Protein AF-A0A8T0CEU6-F1 (afdb_monomer)

Radius of gyration: 41.18 Å; Cα contacts (8 Å, |Δi|>4): 42; chains: 1; bounding box: 80×33×108 Å

Nearest PDB structures (foldseek):
  3ok8-assembly1_B  TM=4.475E-01  e=4.511E+00  Mus musculus

InterPro domains:
  IPR002523 Mg2+ transporter protein, CorA-like/Zinc transport protein ZntB [PF01544] (3-137)
  IPR045861 CorA, cytoplasmic domain [SSF143865] (2-70)
  IPR045863 CorA, transmembrane region [SSF144083] (79-141)

Organism: NCBI:txid360336

Sequence (146 aa):
MSLYRLLGNKADVIKGFAKRCNEHWEVAPRSEIGLYLGDIQDHIITMTGNLSHYENLLSRAHSNYLAQINIRMNERAEETNDVLGKLTILGTIVLPMNIVTGMWGMNVLVPGQDGDTLTWFWCITGGLFAFGLTCYFIAKRIYRLV

Structure (mmCIF, N/CA/C/O backbone):
data_AF-A0A8T0CEU6-F1
#
_entry.id   AF-A0A8T0CEU6-F1
#
loop_
_atom_site.group_PDB
_atom_site.id
_atom_site.type_symbol
_atom_site.label_atom_id
_atom_site.label_alt_id
_atom_site.label_comp_id
_atom_site.label_asym_id
_atom_site.label_entity_id
_atom_site.label_seq_id
_atom_site.pdbx_PDB_ins_code
_atom_site.Cartn_x
_atom_site.Cartn_y
_atom_site.Cartn_z
_atom_site.occupancy
_atom_site.B_iso_or_equiv
_atom_site.auth_seq_id
_atom_site.auth_comp_id
_atom_site.auth_asym_id
_atom_site.auth_atom_id
_atom_site.pdbx_PDB_model_num
ATOM 1 N N . MET A 1 1 ? -14.576 2.008 24.596 1.00 66.19 1 MET A N 1
ATOM 2 C CA . MET A 1 1 ? -14.303 2.919 25.742 1.00 66.19 1 MET A CA 1
ATOM 3 C C . MET A 1 1 ? -15.488 3.740 26.287 1.00 66.19 1 MET A C 1
ATOM 5 O O . MET A 1 1 ? -15.896 3.468 27.409 1.00 66.19 1 MET A O 1
ATOM 9 N N . SER A 1 2 ? -16.057 4.743 25.590 1.00 78.56 2 SER A N 1
ATOM 10 C CA . SER A 1 2 ? -17.070 5.649 26.206 1.00 78.56 2 SER A CA 1
ATOM 11 C C . SER A 1 2 ? -18.345 4.931 26.694 1.00 78.56 2 SER A C 1
ATOM 13 O O . SER A 1 2 ? -18.780 5.131 27.827 1.00 78.56 2 SER A O 1
ATOM 15 N N . LEU A 1 3 ? -18.893 4.024 25.875 1.00 79.00 3 LEU A N 1
ATOM 16 C CA . LEU A 1 3 ? -20.074 3.217 26.216 1.00 79.00 3 LEU A CA 1
ATOM 17 C C . LEU A 1 3 ? -19.812 2.230 27.363 1.00 79.00 3 LEU A C 1
ATOM 19 O O . LEU A 1 3 ? -20.651 2.089 28.247 1.00 79.00 3 LEU A O 1
ATOM 23 N N . TYR A 1 4 ? -18.628 1.611 27.394 1.00 82.56 4 TYR A N 1
ATOM 24 C CA . TYR A 1 4 ? -18.221 0.716 28.480 1.00 82.56 4 TYR A CA 1
ATOM 25 C C . TYR A 1 4 ? -18.195 1.450 29.830 1.00 82.56 4 TYR A C 1
ATOM 27 O O . TYR A 1 4 ? -18.741 0.971 30.820 1.00 82.56 4 TYR A O 1
ATOM 35 N N . ARG A 1 5 ? -17.657 2.677 29.851 1.00 81.06 5 ARG A N 1
ATOM 36 C CA . ARG A 1 5 ? -17.633 3.531 31.048 1.00 81.06 5 ARG A CA 1
ATOM 37 C C . ARG A 1 5 ? -19.034 3.922 31.535 1.00 81.06 5 ARG A C 1
ATOM 39 O O . ARG A 1 5 ? -19.248 4.059 32.734 1.00 81.06 5 ARG A O 1
ATOM 46 N N . LEU A 1 6 ? -19.981 4.121 30.616 1.00 81.75 6 LEU A N 1
ATOM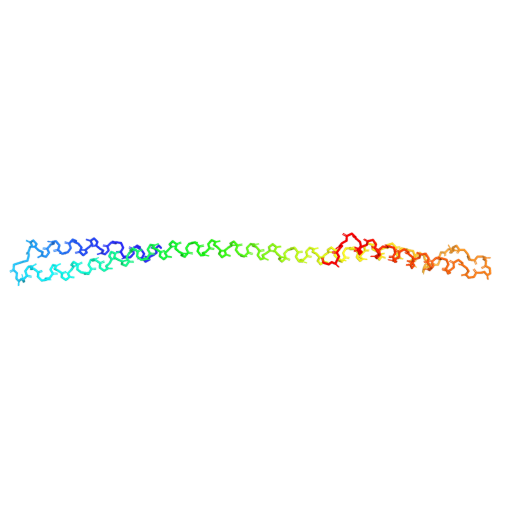 47 C CA . LEU A 1 6 ? -21.362 4.491 30.942 1.00 81.75 6 LEU A CA 1
ATOM 48 C C . LEU A 1 6 ? -22.177 3.320 31.509 1.00 81.75 6 LEU A C 1
ATOM 50 O O . LEU A 1 6 ? -23.068 3.553 32.324 1.00 81.75 6 LEU A O 1
ATOM 54 N N . LEU A 1 7 ? -21.891 2.089 31.077 1.00 80.75 7 LEU A N 1
ATOM 55 C CA . LEU A 1 7 ? -22.606 0.880 31.498 1.00 80.75 7 LEU A CA 1
ATOM 56 C C . LEU A 1 7 ? -21.996 0.212 32.734 1.00 80.75 7 LEU A C 1
ATOM 58 O O . LEU A 1 7 ? -22.756 -0.275 33.568 1.00 80.75 7 LEU A O 1
ATOM 62 N N . GLY A 1 8 ? -20.670 0.266 32.907 1.00 78.69 8 GLY A N 1
ATOM 63 C CA . GLY A 1 8 ? -19.972 -0.425 33.998 1.00 78.69 8 GLY A CA 1
ATOM 64 C C . GLY A 1 8 ? -20.524 -0.095 35.387 1.00 78.69 8 GLY A C 1
ATOM 65 O O . GLY A 1 8 ? -20.908 -0.989 36.131 1.00 78.69 8 GLY A O 1
ATOM 66 N N . ASN A 1 9 ? -20.690 1.192 35.704 1.00 84.25 9 ASN A N 1
ATOM 67 C CA . ASN A 1 9 ? -21.175 1.607 37.026 1.00 84.25 9 ASN A CA 1
ATOM 68 C C . ASN A 1 9 ? -22.686 1.371 37.228 1.00 84.25 9 ASN A C 1
ATOM 70 O O . ASN A 1 9 ? -23.168 1.421 38.358 1.00 84.25 9 ASN A O 1
ATOM 74 N N . LYS A 1 10 ? -23.468 1.152 36.160 1.00 85.44 10 LYS A N 1
ATOM 75 C CA . LYS A 1 10 ? -24.931 0.999 36.266 1.00 85.44 10 LYS A CA 1
ATOM 76 C C . LYS A 1 10 ? -25.323 -0.354 36.854 1.00 85.44 10 LYS A C 1
ATOM 78 O O . LYS A 1 10 ? -26.286 -0.406 37.616 1.00 85.44 10 LYS A O 1
ATOM 83 N N . ALA A 1 11 ? -24.566 -1.412 36.555 1.00 80.25 11 ALA A N 1
ATOM 84 C CA . ALA A 1 11 ? -24.788 -2.736 37.136 1.00 80.25 11 ALA A CA 1
ATOM 85 C C . ALA A 1 11 ? -24.646 -2.697 38.666 1.00 80.25 11 ALA A C 1
ATOM 87 O O . ALA A 1 11 ? -25.530 -3.163 39.385 1.00 80.25 11 ALA A O 1
ATOM 88 N N .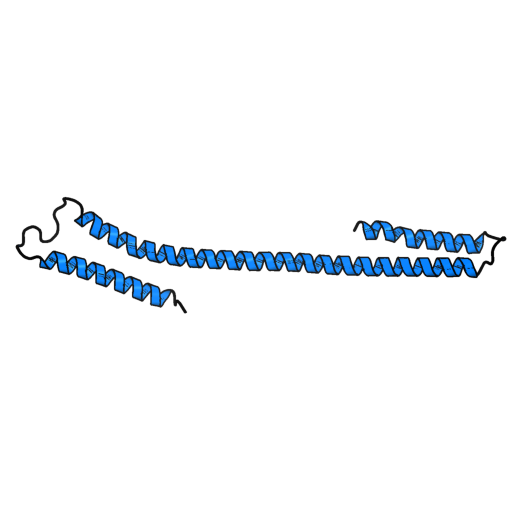 ASP A 1 12 ? -23.582 -2.058 39.160 1.00 84.19 12 ASP A N 1
ATOM 89 C CA . ASP A 1 12 ? -23.300 -1.940 40.593 1.00 84.19 12 ASP A CA 1
ATOM 90 C C . ASP A 1 12 ? -24.311 -1.049 41.323 1.00 84.19 12 ASP A C 1
ATOM 92 O O . ASP A 1 12 ? -24.729 -1.363 42.440 1.00 84.19 12 ASP A O 1
ATOM 96 N N . VAL A 1 13 ? -24.770 0.033 40.683 1.00 86.94 13 VAL A N 1
ATOM 97 C CA . VAL A 1 13 ? -25.820 0.900 41.239 1.00 86.94 13 VAL A CA 1
ATOM 98 C C . VAL A 1 13 ? -27.146 0.149 41.361 1.00 86.94 13 VAL A C 1
ATOM 100 O O . VAL A 1 13 ? -27.780 0.223 42.413 1.00 86.94 13 VAL A O 1
ATOM 103 N N . ILE A 1 14 ? -27.550 -0.620 40.343 1.00 84.94 14 ILE A N 1
ATOM 104 C CA . ILE A 1 14 ? -28.778 -1.427 40.411 1.00 84.94 14 ILE A CA 1
ATOM 105 C C . ILE A 1 14 ? -28.634 -2.567 41.421 1.00 84.94 14 ILE A C 1
ATOM 107 O O . ILE A 1 14 ? -29.571 -2.828 42.170 1.00 84.94 14 ILE A O 1
ATOM 111 N N . LYS A 1 15 ? -27.446 -3.172 41.546 1.00 82.25 15 LYS A N 1
ATOM 112 C CA . LYS A 1 15 ? -27.146 -4.157 42.597 1.00 82.25 15 LYS A CA 1
ATOM 113 C C . LYS A 1 15 ? -27.309 -3.575 44.000 1.00 82.25 15 LYS A C 1
ATOM 115 O O . LYS A 1 15 ? -27.943 -4.185 44.861 1.00 82.25 15 LYS A O 1
ATOM 120 N N . GLY A 1 16 ? -26.754 -2.385 44.231 1.00 83.69 16 GLY A N 1
ATOM 121 C CA . GLY A 1 16 ? -26.869 -1.671 45.500 1.00 83.69 16 GLY A CA 1
ATOM 122 C C . GLY A 1 16 ? -28.302 -1.231 45.805 1.00 83.69 16 GLY A C 1
ATOM 123 O O . GLY A 1 16 ? -28.733 -1.310 46.957 1.00 83.69 16 GLY A O 1
ATOM 124 N N . PHE A 1 17 ? -29.049 -0.815 44.780 1.00 82.00 17 PHE A N 1
ATOM 125 C CA . PHE A 1 17 ? -30.454 -0.428 44.892 1.00 82.00 17 PHE A CA 1
ATOM 126 C C . PHE A 1 17 ? -31.355 -1.631 45.207 1.00 82.00 17 PHE A C 1
ATOM 128 O O . PHE A 1 17 ? -32.109 -1.584 46.176 1.00 82.00 17 PHE A O 1
ATOM 135 N N . ALA A 1 18 ? -31.198 -2.744 44.480 1.00 78.69 18 ALA A N 1
ATOM 136 C CA . ALA A 1 18 ? -31.932 -3.988 44.715 1.00 78.69 18 ALA A CA 1
ATOM 137 C C . ALA A 1 18 ? -31.717 -4.526 46.138 1.00 78.69 18 ALA A C 1
ATOM 139 O O . ALA A 1 18 ? -32.676 -4.898 46.814 1.00 78.69 18 ALA A O 1
ATOM 140 N N . LYS A 1 19 ? -30.472 -4.491 46.636 1.00 78.00 19 LYS A N 1
ATOM 141 C CA . LYS A 1 19 ? -30.146 -4.891 48.012 1.00 78.00 19 LYS A CA 1
ATOM 142 C C . LYS A 1 19 ? -30.845 -4.008 49.056 1.00 78.00 19 LYS A C 1
ATOM 144 O O . LYS A 1 19 ? -31.440 -4.526 49.996 1.00 78.00 19 LYS A O 1
ATOM 149 N N . ARG A 1 20 ? -30.830 -2.682 48.871 1.00 75.25 20 ARG A N 1
ATOM 150 C CA . ARG A 1 20 ? -31.480 -1.723 49.787 1.00 75.25 20 ARG A CA 1
ATOM 151 C C . ARG A 1 20 ? -33.003 -1.845 49.808 1.00 75.25 20 ARG A C 1
ATOM 153 O O . ARG A 1 20 ? -33.589 -1.765 50.885 1.00 75.25 20 ARG A O 1
ATOM 160 N N . CYS A 1 21 ? -33.633 -2.068 48.655 1.00 70.06 21 CYS A N 1
ATOM 161 C CA . CYS A 1 21 ? -35.076 -2.302 48.572 1.00 70.06 21 CYS A CA 1
ATOM 162 C C . CYS A 1 21 ? -35.505 -3.572 49.319 1.00 70.06 21 CYS A C 1
ATOM 164 O O . CYS A 1 21 ? -36.585 -3.589 49.902 1.00 70.06 21 CYS A O 1
ATOM 166 N N . ASN A 1 22 ? -34.656 -4.604 49.346 1.00 68.69 22 ASN A N 1
ATOM 167 C CA . ASN A 1 22 ? -34.949 -5.852 50.050 1.00 68.69 22 ASN A CA 1
ATOM 168 C C . ASN A 1 22 ? -34.763 -5.734 51.582 1.00 68.69 22 ASN A C 1
ATOM 170 O O . ASN A 1 22 ? -35.486 -6.369 52.344 1.00 68.69 22 ASN A O 1
ATOM 174 N N . GLU A 1 23 ? -33.823 -4.897 52.044 1.00 70.38 23 GLU A N 1
ATOM 175 C CA . GLU A 1 23 ? -33.486 -4.743 53.471 1.00 70.38 23 GLU A CA 1
ATOM 176 C C . GLU A 1 23 ? -34.330 -3.690 54.228 1.00 70.38 23 GLU A C 1
ATOM 178 O O . GLU A 1 23 ? -34.585 -3.884 55.412 1.00 70.38 23 GLU A O 1
ATOM 183 N N . HIS A 1 24 ? -34.752 -2.579 53.599 1.00 62.75 24 HIS A N 1
ATOM 184 C CA . HIS A 1 24 ? -35.308 -1.405 54.315 1.00 62.75 24 HIS A CA 1
ATOM 185 C C . HIS A 1 24 ? -36.765 -1.024 53.975 1.00 62.75 24 HIS A C 1
ATOM 187 O O . HIS A 1 24 ? -37.285 -0.076 54.560 1.00 62.75 24 HIS A O 1
ATOM 193 N N . TRP A 1 25 ? -37.443 -1.706 53.043 1.00 56.53 25 TRP A N 1
ATOM 194 C CA . TRP A 1 25 ? -38.790 -1.306 52.603 1.00 56.53 25 TRP A CA 1
ATOM 195 C C . TRP A 1 25 ? -39.881 -2.237 53.171 1.00 56.53 25 TRP A C 1
ATOM 197 O O . TRP A 1 25 ? -39.938 -3.422 52.838 1.00 56.53 25 TRP A O 1
ATOM 207 N N . GLU A 1 26 ? -40.746 -1.716 54.051 1.00 55.03 26 GLU A N 1
ATOM 208 C CA . GLU A 1 26 ? -41.883 -2.445 54.660 1.00 55.03 26 GLU A CA 1
ATOM 209 C C . GLU A 1 26 ? -43.183 -2.377 53.834 1.00 55.03 26 GLU A C 1
ATOM 211 O O . GLU A 1 26 ? -44.101 -3.154 54.071 1.00 55.03 26 GLU A O 1
ATOM 216 N N . VAL A 1 27 ? -43.271 -1.481 52.842 1.00 55.97 27 VAL A N 1
ATOM 217 C CA . VAL A 1 27 ? -44.549 -1.085 52.204 1.00 55.97 27 VAL A CA 1
ATOM 218 C C . VAL A 1 27 ? -44.820 -1.795 50.860 1.00 55.97 27 VAL A C 1
ATOM 220 O O . VAL A 1 27 ? -45.856 -1.572 50.244 1.00 55.97 27 VAL A O 1
ATOM 223 N N . ALA A 1 28 ? -43.926 -2.666 50.374 1.00 53.94 28 ALA A N 1
ATOM 224 C CA . ALA A 1 28 ? -44.071 -3.335 49.070 1.00 53.94 28 ALA A CA 1
ATOM 225 C C . ALA A 1 28 ? -43.759 -4.845 49.143 1.00 53.94 28 ALA A C 1
ATOM 227 O O . ALA A 1 28 ? -42.983 -5.256 50.011 1.00 53.94 28 ALA A O 1
ATOM 228 N N . PRO A 1 29 ? -44.312 -5.687 48.241 1.00 54.91 29 PRO A N 1
ATOM 229 C CA . PRO A 1 29 ? -44.029 -7.120 48.229 1.00 54.91 29 PRO A CA 1
ATOM 230 C C . PRO A 1 29 ? -42.539 -7.338 47.926 1.00 54.91 29 PRO A C 1
ATOM 232 O O . PRO A 1 29 ? -42.081 -7.133 46.802 1.00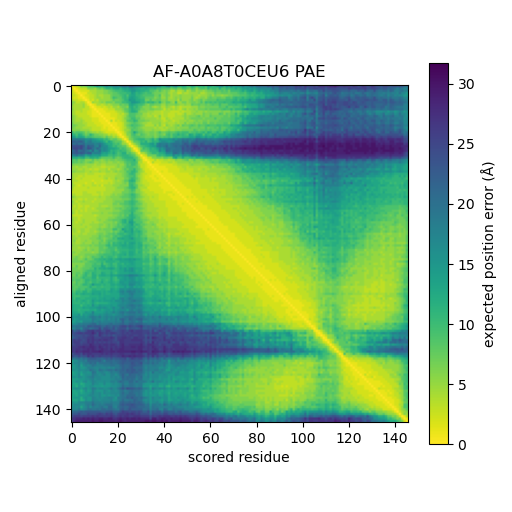 54.91 29 PRO A O 1
ATOM 235 N N . ARG A 1 30 ? -41.767 -7.739 48.945 1.00 58.75 30 ARG A N 1
ATOM 236 C CA . ARG A 1 30 ? -40.291 -7.836 48.922 1.00 58.75 30 ARG A CA 1
ATOM 237 C C . ARG A 1 30 ? -39.725 -8.708 47.790 1.00 58.75 30 ARG A C 1
ATOM 239 O O . ARG A 1 30 ? -38.587 -8.513 47.380 1.00 58.75 30 ARG A O 1
ATOM 246 N N . SER A 1 31 ? -40.518 -9.651 47.276 1.00 62.59 31 SER A N 1
ATOM 247 C CA . SER A 1 31 ? -40.060 -10.661 46.318 1.00 62.59 31 SER A CA 1
ATOM 248 C C . SER A 1 31 ? -40.147 -10.231 44.850 1.00 62.59 31 SER A C 1
ATOM 250 O O . SER A 1 31 ? -39.323 -10.670 44.055 1.00 62.59 31 SER A O 1
ATOM 252 N N . GLU A 1 32 ? -41.118 -9.401 44.461 1.00 70.19 32 GLU A N 1
ATOM 253 C CA . GLU A 1 32 ? -41.369 -9.116 43.037 1.00 70.19 32 GLU A CA 1
ATOM 254 C C . GLU A 1 32 ? -40.446 -8.017 42.499 1.00 70.19 32 GLU A C 1
ATOM 256 O O . GLU A 1 32 ? -39.826 -8.174 41.451 1.00 70.19 32 GLU A O 1
ATOM 261 N N . ILE A 1 33 ? -40.274 -6.923 43.246 1.00 77.25 33 ILE A N 1
ATOM 262 C CA . ILE A 1 33 ? -39.458 -5.774 42.811 1.00 77.25 33 ILE A CA 1
ATOM 263 C C . ILE A 1 33 ? -37.970 -6.144 42.729 1.00 77.25 33 ILE A C 1
ATOM 265 O O . ILE A 1 33 ? -37.280 -5.737 41.796 1.00 77.25 33 ILE A O 1
ATOM 269 N N . GLY A 1 34 ? -37.475 -6.941 43.682 1.00 76.50 34 GLY A N 1
ATOM 270 C CA . GLY A 1 34 ? -36.099 -7.443 43.661 1.00 76.50 34 GLY A CA 1
ATOM 271 C C . GLY A 1 34 ? -35.824 -8.352 42.461 1.00 76.50 34 GLY A C 1
ATOM 272 O O . GLY A 1 34 ? -34.745 -8.265 41.879 1.00 76.50 34 GLY A O 1
ATOM 273 N N . LEU A 1 35 ? -36.812 -9.158 42.053 1.00 81.31 35 LEU A N 1
ATOM 274 C CA . LEU A 1 35 ? -36.726 -10.022 40.875 1.00 81.31 35 LEU A CA 1
ATOM 275 C C . LEU A 1 35 ? -36.617 -9.194 39.584 1.00 81.31 35 LEU A C 1
ATOM 277 O O . LEU A 1 35 ? -35.706 -9.420 38.794 1.00 81.31 35 LEU A O 1
ATOM 281 N N . TYR A 1 36 ? -37.478 -8.184 39.405 1.00 84.31 36 TYR A N 1
ATOM 282 C CA . TYR A 1 36 ? -37.418 -7.293 38.238 1.00 84.31 36 TYR A CA 1
ATOM 283 C C . TYR A 1 36 ? -36.118 -6.474 38.180 1.00 84.31 36 TYR A C 1
ATOM 285 O O . TYR A 1 36 ? -35.554 -6.276 37.107 1.00 84.31 36 TYR A O 1
ATOM 293 N N . LEU A 1 37 ? -35.600 -6.008 39.323 1.00 84.69 37 LEU A N 1
ATOM 294 C CA . LEU A 1 37 ? -34.301 -5.322 39.371 1.00 84.69 37 LEU A CA 1
ATOM 295 C C . LEU A 1 37 ? -33.128 -6.269 39.070 1.00 84.69 37 LEU A C 1
ATOM 297 O O . LEU A 1 37 ? -32.130 -5.826 38.500 1.00 84.69 37 LEU A O 1
ATOM 301 N N . GLY A 1 38 ? -33.250 -7.548 39.436 1.00 85.31 38 GLY A N 1
ATOM 302 C CA . GLY A 1 38 ? -32.309 -8.604 39.062 1.00 85.31 38 GLY A CA 1
ATOM 303 C C . GLY A 1 38 ? -32.254 -8.815 37.550 1.00 85.31 38 GLY A C 1
ATOM 304 O O . GLY A 1 38 ? -31.172 -8.777 36.975 1.00 85.31 38 GLY A O 1
ATOM 305 N N . ASP A 1 39 ? -33.409 -8.904 36.891 1.00 89.25 39 ASP A N 1
ATOM 306 C CA . ASP A 1 39 ? -33.493 -9.023 35.427 1.00 89.25 39 ASP A CA 1
ATOM 307 C C . ASP A 1 39 ? -32.833 -7.828 34.709 1.00 89.25 39 ASP A C 1
ATOM 309 O O . ASP A 1 39 ? -32.007 -7.986 33.806 1.00 89.25 39 ASP A O 1
ATOM 313 N N . ILE A 1 40 ? -33.092 -6.605 35.189 1.00 89.44 40 ILE A N 1
ATOM 314 C CA . ILE A 1 40 ? -32.446 -5.395 34.655 1.00 89.44 40 ILE A CA 1
ATOM 315 C C . ILE A 1 40 ? -30.923 -5.442 34.865 1.00 89.44 40 ILE A C 1
ATOM 317 O O . ILE A 1 40 ? -30.164 -5.033 33.980 1.00 89.44 40 ILE A O 1
ATOM 321 N N . GLN A 1 41 ? -30.455 -5.924 36.019 1.00 88.38 41 GLN A N 1
ATOM 322 C CA . GLN A 1 41 ? -29.026 -6.116 36.272 1.00 88.38 41 GLN A CA 1
ATOM 323 C C . GLN A 1 41 ? -28.413 -7.104 35.275 1.00 88.38 41 GLN A C 1
ATOM 325 O O . GLN A 1 41 ? -27.387 -6.786 34.669 1.00 88.38 41 GLN A O 1
ATOM 330 N N . ASP A 1 42 ? -29.043 -8.256 35.071 1.00 90.38 42 ASP A N 1
ATOM 331 C CA . ASP A 1 42 ? -28.553 -9.294 34.164 1.00 90.38 42 ASP A CA 1
ATOM 332 C C . ASP A 1 42 ? -28.504 -8.792 32.712 1.00 90.38 42 ASP A C 1
ATOM 334 O O . ASP A 1 42 ? -27.523 -9.022 31.992 1.00 90.38 42 ASP A O 1
ATOM 338 N N . HIS A 1 43 ? -29.491 -7.993 32.299 1.00 91.56 43 HIS A N 1
ATOM 339 C CA . HIS A 1 43 ? -29.485 -7.305 31.008 1.00 91.56 43 HIS A CA 1
ATOM 340 C C . HIS A 1 43 ? -28.303 -6.336 30.862 1.00 91.56 43 HIS A C 1
ATOM 342 O O . HIS A 1 43 ? -27.649 -6.311 29.814 1.00 91.56 43 HIS A O 1
ATOM 348 N N . ILE A 1 44 ? -27.985 -5.552 31.898 1.00 90.31 44 ILE A N 1
ATOM 349 C CA . ILE A 1 44 ? -26.844 -4.622 31.882 1.00 90.31 44 ILE A CA 1
ATOM 350 C C . ILE A 1 44 ? -25.512 -5.379 31.812 1.00 90.31 44 ILE A C 1
ATOM 352 O O . ILE A 1 44 ? -24.618 -4.981 31.057 1.00 90.31 44 ILE A O 1
ATOM 356 N N . ILE A 1 45 ? -25.370 -6.471 32.567 1.00 89.81 45 ILE A N 1
ATOM 357 C CA . ILE A 1 45 ? -24.163 -7.309 32.560 1.00 89.81 45 ILE A CA 1
ATOM 358 C C . ILE A 1 45 ? -23.960 -7.917 31.169 1.00 89.81 45 ILE A C 1
ATOM 360 O O . ILE A 1 45 ? -22.871 -7.814 30.597 1.00 89.81 45 ILE A O 1
ATOM 364 N N . THR A 1 46 ? -25.026 -8.456 30.577 1.00 92.50 46 THR A N 1
ATOM 365 C CA . THR A 1 46 ? -25.003 -9.026 29.224 1.00 92.50 46 THR A CA 1
ATOM 366 C C . THR A 1 46 ? -24.638 -7.972 28.174 1.00 92.50 46 THR A C 1
ATOM 368 O O . THR A 1 46 ? -23.764 -8.202 27.335 1.00 92.50 46 THR A O 1
ATOM 371 N N . MET A 1 47 ? -25.229 -6.773 28.247 1.00 91.12 47 MET A N 1
ATOM 372 C CA . MET A 1 47 ? -24.872 -5.655 27.363 1.00 91.12 47 MET A CA 1
ATOM 373 C C . MET A 1 47 ? -23.402 -5.248 27.502 1.00 91.12 47 MET A C 1
ATOM 375 O O . MET A 1 47 ? -22.752 -4.962 26.497 1.00 91.12 47 MET A O 1
ATOM 379 N N . THR A 1 48 ? -22.866 -5.244 28.724 1.00 90.69 48 THR A N 1
ATOM 380 C CA . THR A 1 48 ? -21.460 -4.906 28.990 1.00 90.69 48 THR A CA 1
ATOM 381 C C . THR A 1 48 ? -20.513 -5.941 28.376 1.00 90.69 48 THR A C 1
ATOM 383 O O . THR A 1 48 ? -19.525 -5.566 27.738 1.00 90.69 48 THR A O 1
ATOM 386 N N . GLY A 1 49 ? -20.846 -7.231 28.487 1.00 91.12 49 GLY A N 1
ATOM 387 C CA . GLY A 1 49 ? -20.112 -8.316 27.830 1.00 91.12 49 GLY A CA 1
ATOM 388 C C . GLY A 1 49 ? -20.103 -8.185 26.304 1.00 91.12 49 GLY A C 1
ATOM 389 O O . GLY A 1 49 ? -19.039 -8.225 25.682 1.00 91.12 49 GLY A O 1
ATOM 390 N N . ASN A 1 50 ? -21.266 -7.925 25.701 1.00 92.25 50 ASN A N 1
ATOM 391 C CA . ASN A 1 50 ? -21.385 -7.712 24.255 1.00 92.25 50 ASN A CA 1
ATOM 392 C C . ASN A 1 50 ? -20.571 -6.500 23.779 1.00 92.25 50 ASN A C 1
ATOM 394 O O . ASN A 1 50 ? -19.889 -6.568 22.759 1.00 92.25 50 ASN A O 1
ATOM 398 N N . LEU A 1 51 ? -20.587 -5.401 24.536 1.00 92.19 51 LEU A N 1
ATOM 399 C CA . LEU A 1 51 ? -19.790 -4.208 24.247 1.00 92.19 51 LEU A CA 1
ATOM 400 C C . LEU A 1 51 ? -18.288 -4.493 24.233 1.00 92.19 51 LEU A C 1
ATOM 402 O O . LEU A 1 51 ? -17.598 -4.054 23.314 1.00 92.19 51 LEU A O 1
ATOM 406 N N . SER A 1 52 ? -17.789 -5.249 25.213 1.00 90.00 52 SER A N 1
ATOM 407 C CA . SER A 1 52 ? -16.383 -5.665 25.246 1.00 90.00 52 SER A CA 1
ATOM 408 C C . SER A 1 52 ? -16.028 -6.543 24.041 1.00 90.00 52 SER A C 1
ATOM 410 O O . SER A 1 52 ? -14.988 -6.350 23.407 1.00 90.00 52 SER A O 1
ATOM 412 N N . HIS A 1 53 ? -16.920 -7.463 23.663 1.00 93.00 53 HIS A N 1
ATOM 413 C CA . HIS A 1 53 ? -16.735 -8.297 22.480 1.00 93.00 53 HIS A CA 1
ATOM 414 C C . HIS A 1 53 ? -16.662 -7.468 21.187 1.00 93.00 53 HIS A C 1
ATOM 416 O O . HIS A 1 53 ? -15.740 -7.654 20.389 1.00 93.00 53 HIS A O 1
ATOM 422 N N . TYR A 1 54 ? -17.576 -6.512 21.000 1.00 93.44 54 TYR A N 1
ATOM 423 C CA . TYR A 1 54 ? -17.562 -5.623 19.838 1.00 93.44 54 TYR A CA 1
ATOM 424 C C . TYR A 1 54 ? -16.330 -4.721 19.798 1.00 93.44 54 TYR A C 1
ATOM 426 O O . TYR A 1 54 ? -15.785 -4.503 18.720 1.00 93.44 54 TYR A O 1
ATOM 434 N N . GLU A 1 55 ? -15.849 -4.233 20.942 1.00 91.88 55 GLU A N 1
ATOM 435 C CA . GLU A 1 55 ? -14.622 -3.432 21.008 1.00 91.88 55 GLU A CA 1
ATOM 436 C C . GLU A 1 55 ? -13.396 -4.244 20.559 1.00 91.88 55 GLU A C 1
ATOM 438 O O . GLU A 1 5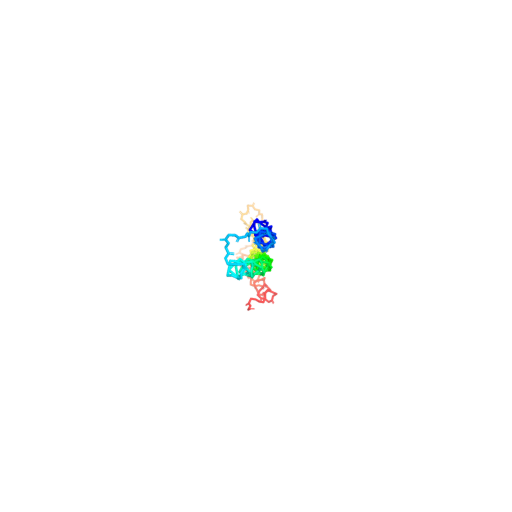5 ? -12.601 -3.770 19.745 1.00 91.88 55 GLU A O 1
ATOM 443 N N . ASN A 1 56 ? -13.294 -5.504 20.989 1.00 92.69 56 ASN A N 1
ATOM 444 C CA . ASN A 1 56 ? -12.233 -6.411 20.545 1.00 92.69 56 ASN A CA 1
ATOM 445 C C . ASN A 1 56 ? -12.327 -6.732 19.047 1.00 92.69 56 ASN A C 1
ATOM 447 O O . ASN A 1 56 ? -11.312 -6.743 18.347 1.00 92.69 56 ASN A O 1
ATOM 451 N N . LEU A 1 57 ? -13.535 -6.983 18.537 1.00 95.88 57 LEU A N 1
ATOM 452 C CA . LEU A 1 57 ? -13.747 -7.269 17.119 1.00 95.88 57 LEU A CA 1
ATOM 453 C C . LEU A 1 57 ? -13.434 -6.047 16.249 1.00 95.88 57 LEU A C 1
ATOM 455 O O . LEU A 1 57 ? -12.747 -6.180 15.237 1.00 95.88 57 LEU A O 1
ATOM 459 N N . LEU A 1 58 ? -13.865 -4.859 16.674 1.00 95.06 58 LEU A N 1
ATOM 460 C CA . LEU A 1 58 ? -13.569 -3.600 15.998 1.00 95.06 58 LEU A CA 1
ATOM 461 C C . LEU A 1 58 ? -12.066 -3.305 15.997 1.00 95.06 58 LEU A C 1
ATOM 463 O O . LEU A 1 58 ? -11.531 -2.915 14.965 1.00 95.06 58 LEU A O 1
ATOM 467 N N . SER A 1 59 ? -11.377 -3.537 17.117 1.00 95.06 59 SER A N 1
ATOM 468 C CA . SER A 1 59 ? -9.921 -3.388 17.214 1.00 95.06 59 SER A CA 1
ATOM 469 C C . SER A 1 59 ? -9.198 -4.294 16.209 1.00 95.06 59 SER A C 1
ATOM 471 O O . SER A 1 59 ? -8.383 -3.826 15.414 1.00 95.06 59 SER A O 1
ATOM 473 N N . ARG A 1 60 ? -9.584 -5.577 16.140 1.00 96.44 60 ARG A N 1
ATOM 474 C CA . ARG A 1 60 ? -9.039 -6.526 15.153 1.00 96.44 60 ARG A CA 1
ATOM 475 C C . ARG A 1 60 ? -9.348 -6.108 13.716 1.00 96.44 60 ARG A C 1
ATOM 477 O O . ARG A 1 60 ? -8.469 -6.175 12.862 1.00 96.44 60 ARG A O 1
ATOM 484 N N . ALA A 1 61 ? -10.574 -5.665 13.443 1.00 96.56 61 ALA A N 1
ATOM 485 C CA . ALA A 1 61 ? -10.966 -5.175 12.125 1.00 96.56 61 ALA A CA 1
ATOM 486 C C . ALA A 1 61 ? -10.156 -3.934 11.722 1.00 96.56 61 ALA A C 1
ATOM 488 O O . ALA A 1 61 ? -9.719 -3.838 10.578 1.00 96.56 61 ALA A O 1
ATOM 489 N N . HIS A 1 62 ? -9.892 -3.029 12.664 1.00 97.00 62 HIS A N 1
ATOM 490 C CA . HIS A 1 62 ? -9.071 -1.846 12.441 1.00 97.00 62 HIS A CA 1
ATOM 491 C C . HIS A 1 62 ? -7.617 -2.211 12.110 1.00 97.00 62 HIS A C 1
ATOM 493 O O . HIS A 1 62 ? -7.088 -1.746 11.101 1.00 97.00 62 HIS A O 1
ATOM 499 N N . SER A 1 63 ? -6.986 -3.098 12.888 1.00 96.81 63 SER A N 1
ATOM 500 C CA . SER A 1 63 ? -5.633 -3.590 12.587 1.00 96.81 63 SER A CA 1
ATOM 501 C C . SER A 1 63 ? -5.562 -4.291 11.227 1.00 96.81 63 SER A C 1
ATOM 503 O O . SER A 1 63 ? -4.647 -4.031 10.447 1.00 96.81 63 SER A O 1
ATOM 505 N N . ASN A 1 64 ? -6.552 -5.127 10.903 1.00 96.94 64 ASN A N 1
ATOM 506 C CA . ASN A 1 64 ? -6.630 -5.800 9.606 1.00 96.94 64 ASN A CA 1
ATOM 507 C C . ASN A 1 64 ? -6.813 -4.807 8.451 1.00 96.94 64 ASN A C 1
ATOM 509 O O . ASN A 1 64 ? -6.202 -4.972 7.398 1.00 96.94 64 ASN A O 1
ATOM 513 N N . TYR A 1 65 ? -7.624 -3.766 8.639 1.00 97.31 65 TYR A N 1
ATOM 514 C CA . TYR A 1 65 ? -7.820 -2.716 7.644 1.00 97.31 65 TYR A CA 1
ATOM 515 C C . TYR A 1 65 ? -6.521 -1.952 7.365 1.00 97.31 65 TYR A C 1
ATOM 517 O O . TYR A 1 65 ? -6.150 -1.766 6.207 1.00 97.31 65 TYR A O 1
ATOM 525 N N . LEU A 1 66 ? -5.780 -1.577 8.413 1.00 97.44 66 LEU A N 1
ATOM 526 C CA . LEU A 1 66 ? -4.467 -0.947 8.261 1.00 97.44 66 LEU A CA 1
ATOM 527 C C . LEU A 1 66 ? -3.473 -1.865 7.541 1.00 97.44 66 LEU A C 1
ATOM 529 O O . LEU A 1 66 ? -2.733 -1.401 6.674 1.00 97.44 66 LEU A O 1
ATOM 533 N N . ALA A 1 67 ? -3.467 -3.164 7.850 1.00 96.50 67 ALA A N 1
ATOM 534 C CA . ALA A 1 67 ? -2.631 -4.131 7.143 1.00 96.50 67 ALA A CA 1
ATOM 535 C C . ALA A 1 67 ? -2.990 -4.204 5.648 1.00 96.50 67 ALA A C 1
ATOM 537 O O . ALA A 1 67 ? -2.100 -4.155 4.803 1.00 96.50 67 ALA A O 1
ATOM 538 N N . GLN A 1 68 ? -4.282 -4.233 5.307 1.00 96.44 68 GLN A N 1
ATOM 539 C CA . GLN A 1 68 ? -4.731 -4.213 3.911 1.00 96.44 68 GLN A CA 1
ATOM 540 C C . GLN A 1 68 ? -4.335 -2.929 3.181 1.00 96.44 68 GLN A C 1
ATOM 542 O O . GLN A 1 68 ? -3.920 -2.999 2.026 1.00 96.44 68 GLN A O 1
ATOM 547 N N . ILE A 1 69 ? -4.434 -1.765 3.830 1.00 97.38 69 ILE A N 1
ATOM 548 C CA . ILE A 1 69 ? -3.962 -0.504 3.242 1.00 97.38 69 ILE A CA 1
ATOM 549 C C . ILE A 1 69 ? -2.468 -0.584 2.936 1.00 97.38 69 ILE A C 1
ATOM 551 O O . ILE A 1 69 ? -2.065 -0.205 1.842 1.00 97.38 69 ILE A O 1
ATOM 555 N N . ASN A 1 70 ? -1.657 -1.085 3.870 1.00 96.00 70 ASN A N 1
ATOM 556 C CA . ASN A 1 70 ? -0.216 -1.215 3.658 1.00 96.00 70 ASN A CA 1
ATOM 557 C C . ASN A 1 70 ? 0.108 -2.165 2.497 1.00 96.00 70 ASN A C 1
ATOM 559 O O . ASN A 1 70 ? 0.953 -1.840 1.669 1.00 96.00 70 ASN A O 1
ATOM 563 N N . ILE A 1 71 ? -0.596 -3.297 2.389 1.00 95.88 71 ILE A N 1
ATOM 564 C CA . ILE A 1 71 ? -0.435 -4.227 1.260 1.00 95.88 71 ILE A CA 1
ATOM 565 C C . ILE A 1 71 ? -0.765 -3.522 -0.058 1.00 95.88 71 ILE A C 1
ATOM 567 O O . ILE A 1 71 ? 0.063 -3.510 -0.961 1.00 95.88 71 ILE A O 1
ATOM 571 N N . ARG A 1 72 ? -1.922 -2.853 -0.143 1.00 96.00 72 ARG A N 1
ATOM 572 C CA . ARG A 1 72 ? -2.320 -2.118 -1.354 1.00 96.00 72 ARG A CA 1
ATOM 573 C C . ARG A 1 72 ? -1.357 -0.983 -1.690 1.00 96.00 72 ARG A C 1
ATOM 575 O O . ARG A 1 72 ? -1.103 -0.728 -2.859 1.00 96.00 72 ARG A O 1
ATOM 582 N N . MET A 1 73 ? -0.827 -0.281 -0.689 1.00 94.81 73 MET A N 1
ATOM 583 C CA . MET A 1 73 ? 0.180 0.761 -0.901 1.00 94.81 73 MET A CA 1
ATOM 584 C C . MET A 1 73 ? 1.456 0.167 -1.506 1.00 94.81 73 MET A C 1
ATOM 586 O O . MET A 1 73 ? 1.976 0.726 -2.467 1.00 94.81 73 MET A O 1
ATOM 590 N N . ASN A 1 74 ? 1.923 -0.972 -0.991 1.00 95.31 74 ASN A N 1
ATOM 591 C CA . ASN A 1 74 ? 3.089 -1.664 -1.535 1.00 95.31 74 ASN A CA 1
ATOM 592 C C . ASN A 1 74 ? 2.838 -2.184 -2.956 1.00 95.31 74 ASN A C 1
ATOM 594 O O . ASN A 1 74 ? 3.698 -2.011 -3.810 1.00 95.31 74 ASN A O 1
ATOM 598 N N . GLU A 1 75 ? 1.661 -2.746 -3.239 1.00 96.00 75 GLU A N 1
ATOM 599 C CA . GLU A 1 75 ? 1.272 -3.153 -4.598 1.00 96.00 75 GLU A CA 1
ATOM 600 C C . GLU A 1 75 ? 1.305 -1.962 -5.567 1.00 96.00 75 GLU A C 1
ATOM 602 O O . GLU A 1 75 ? 1.889 -2.052 -6.642 1.00 96.00 75 GLU A O 1
ATOM 607 N N . ARG A 1 76 ? 0.757 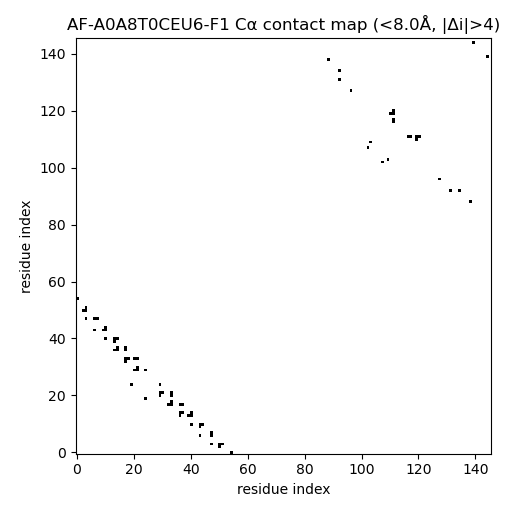-0.806 -5.168 1.00 93.94 76 ARG A N 1
ATOM 608 C CA . ARG A 1 76 ? 0.814 0.426 -5.975 1.00 93.94 76 ARG A CA 1
ATOM 609 C C . ARG A 1 76 ? 2.236 0.937 -6.177 1.00 93.94 76 ARG A C 1
ATOM 611 O O . ARG A 1 76 ? 2.555 1.442 -7.255 1.00 93.94 76 ARG A O 1
ATOM 618 N N . ALA A 1 77 ? 3.074 0.850 -5.148 1.00 93.38 77 ALA A N 1
ATOM 619 C CA . ALA A 1 77 ? 4.476 1.225 -5.250 1.00 93.38 77 ALA A CA 1
ATOM 620 C C . ALA A 1 77 ? 5.216 0.308 -6.236 1.00 93.38 77 ALA A C 1
ATOM 622 O O . ALA A 1 77 ? 5.965 0.810 -7.069 1.00 93.38 77 ALA A O 1
ATOM 623 N N . GLU A 1 78 ? 4.942 -0.998 -6.204 1.00 93.06 78 GLU A N 1
ATOM 624 C CA . GLU A 1 78 ? 5.506 -1.972 -7.142 1.00 93.06 78 GLU A CA 1
ATOM 625 C C . GLU A 1 78 ? 5.033 -1.721 -8.580 1.00 93.06 78 GLU A C 1
ATOM 627 O O . GLU A 1 78 ? 5.861 -1.631 -9.481 1.00 93.06 78 GLU A O 1
ATOM 632 N N . GLU A 1 79 ? 3.731 -1.495 -8.803 1.00 93.12 79 GLU A N 1
ATOM 633 C CA . GLU A 1 79 ? 3.189 -1.108 -10.118 1.00 93.12 79 GLU A CA 1
ATOM 634 C C . GLU A 1 79 ? 3.880 0.154 -10.660 1.00 93.12 79 GLU A C 1
ATOM 636 O O . GLU A 1 79 ? 4.245 0.232 -11.834 1.00 93.12 79 GLU A O 1
ATOM 641 N N . THR A 1 80 ? 4.090 1.151 -9.797 1.00 92.25 80 THR A N 1
ATOM 642 C CA . THR A 1 80 ? 4.770 2.399 -10.170 1.00 92.25 80 THR A CA 1
ATOM 643 C C . THR A 1 80 ? 6.240 2.151 -10.506 1.00 92.25 80 THR A C 1
ATOM 645 O O . THR A 1 80 ? 6.757 2.723 -11.467 1.00 92.25 80 THR A O 1
ATOM 648 N N . ASN A 1 81 ? 6.913 1.290 -9.742 1.00 90.94 81 ASN A N 1
ATOM 649 C CA . ASN A 1 81 ? 8.305 0.924 -9.969 1.00 90.94 81 ASN A CA 1
ATOM 650 C C . ASN A 1 81 ? 8.482 0.124 -11.271 1.00 90.94 81 ASN A C 1
ATOM 652 O O . ASN A 1 81 ? 9.433 0.370 -12.008 1.00 90.94 81 ASN A O 1
ATOM 656 N N . ASP A 1 82 ? 7.541 -0.759 -11.612 1.00 90.12 82 ASP A N 1
ATOM 657 C CA . ASP A 1 82 ? 7.529 -1.476 -12.893 1.00 90.12 82 ASP A CA 1
ATOM 658 C C . ASP A 1 82 ? 7.354 -0.510 -14.079 1.00 90.12 82 ASP A C 1
ATOM 660 O O . ASP A 1 82 ? 8.098 -0.566 -15.065 1.00 90.12 82 ASP A O 1
ATOM 664 N N . VAL A 1 83 ? 6.429 0.453 -13.973 1.00 90.31 83 VAL A N 1
ATOM 665 C CA . VAL A 1 83 ? 6.258 1.503 -14.993 1.00 90.31 83 VAL A CA 1
ATOM 666 C C . VAL A 1 83 ? 7.52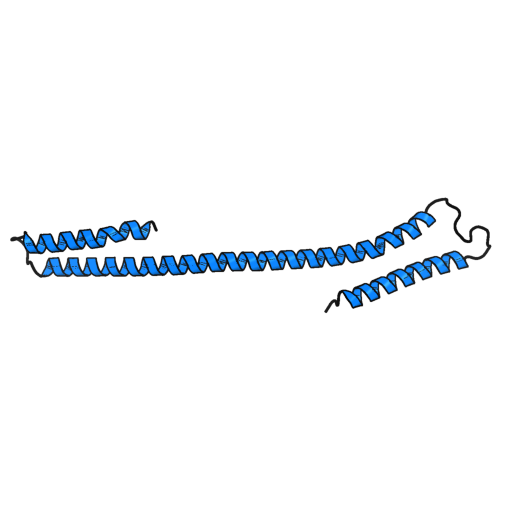0 2.360 -15.127 1.00 90.31 83 VAL A C 1
ATOM 668 O O . VAL A 1 83 ? 7.965 2.623 -16.248 1.00 90.31 83 VAL A O 1
ATOM 671 N N . LEU A 1 84 ? 8.128 2.768 -14.010 1.00 90.88 84 LEU A N 1
ATOM 672 C CA . LEU A 1 84 ? 9.378 3.525 -14.020 1.00 90.88 84 LEU A CA 1
ATOM 673 C C . LEU A 1 84 ? 10.508 2.713 -14.663 1.00 90.88 84 LEU A C 1
ATOM 675 O O . LEU A 1 84 ? 11.211 3.236 -15.524 1.00 90.88 84 LEU A O 1
ATOM 679 N N . GLY A 1 85 ? 10.627 1.427 -14.323 1.00 88.62 85 GLY A N 1
ATOM 680 C CA . GLY A 1 85 ? 11.593 0.507 -14.916 1.00 88.62 85 GLY A CA 1
ATOM 681 C C . GLY A 1 85 ? 11.459 0.432 -16.437 1.00 88.62 85 GLY A C 1
ATOM 682 O O . GLY A 1 85 ? 12.450 0.584 -17.153 1.00 88.62 85 GLY A O 1
ATOM 683 N N . LYS A 1 86 ? 10.229 0.305 -16.952 1.00 86.12 86 LYS A N 1
ATOM 684 C CA . LYS A 1 86 ? 9.943 0.326 -18.399 1.00 86.12 86 LYS A CA 1
ATOM 685 C C . LYS A 1 86 ? 10.378 1.636 -19.061 1.00 86.12 86 LYS A C 1
ATOM 687 O O . LYS A 1 86 ? 10.997 1.605 -20.126 1.00 86.12 86 LYS A O 1
ATOM 692 N N . LEU A 1 87 ? 10.107 2.780 -18.432 1.00 89.25 87 LEU A N 1
ATOM 693 C CA . LEU A 1 87 ? 10.535 4.089 -18.939 1.00 89.25 87 LEU A CA 1
ATOM 694 C C . LEU A 1 87 ? 12.059 4.255 -18.911 1.00 89.25 87 LEU A C 1
ATOM 696 O O . LEU A 1 87 ? 12.632 4.774 -19.868 1.00 89.25 87 LEU A O 1
ATOM 700 N N . THR A 1 88 ? 12.733 3.786 -17.859 1.00 89.75 88 THR A N 1
ATOM 701 C CA . THR A 1 88 ? 14.196 3.838 -17.758 1.00 89.75 88 THR A CA 1
ATOM 702 C C . THR A 1 88 ? 14.860 3.035 -18.873 1.00 89.75 88 THR A C 1
ATOM 704 O O . THR A 1 88 ? 15.807 3.528 -19.479 1.00 89.75 88 THR A O 1
ATOM 707 N N . ILE A 1 89 ? 14.345 1.846 -19.203 1.00 87.00 89 ILE A N 1
ATOM 708 C CA . ILE A 1 89 ? 14.853 1.035 -20.323 1.00 87.00 89 ILE A CA 1
ATOM 709 C C . ILE A 1 89 ? 14.704 1.780 -21.654 1.00 87.00 89 ILE A C 1
ATOM 711 O O . ILE A 1 89 ? 15.626 1.795 -22.465 1.00 87.00 89 ILE A O 1
ATOM 715 N N . LEU A 1 90 ? 13.561 2.427 -21.893 1.00 87.12 90 LEU A N 1
ATOM 716 C CA . LEU A 1 90 ? 13.388 3.242 -23.098 1.00 87.12 90 LEU A CA 1
ATOM 717 C C . LEU A 1 90 ? 14.395 4.400 -23.128 1.00 87.12 90 LEU A C 1
ATOM 719 O O . LEU A 1 90 ? 15.028 4.639 -24.156 1.00 87.12 90 LEU A O 1
ATOM 723 N N . GLY A 1 91 ? 14.604 5.072 -21.994 1.00 89.56 91 GLY A N 1
ATOM 724 C CA . GLY A 1 91 ? 15.586 6.146 -21.859 1.00 89.56 91 GLY A CA 1
ATOM 725 C C . GLY A 1 91 ? 17.022 5.700 -22.150 1.00 89.56 91 GLY A C 1
ATOM 726 O O . GLY A 1 91 ? 17.734 6.385 -22.886 1.00 89.56 91 GLY A O 1
ATOM 727 N N . THR A 1 92 ? 17.447 4.540 -21.640 1.00 88.06 92 THR A N 1
ATOM 728 C CA . THR A 1 92 ? 18.806 4.014 -21.868 1.00 88.06 92 THR A CA 1
ATOM 729 C C . THR A 1 92 ? 19.052 3.591 -23.315 1.00 88.06 92 THR A C 1
ATOM 731 O O . THR A 1 92 ? 20.195 3.637 -23.760 1.00 88.06 92 THR A O 1
ATOM 734 N N . ILE A 1 93 ? 18.005 3.241 -24.070 1.00 87.69 93 ILE A N 1
ATOM 735 C CA . ILE A 1 93 ? 18.095 2.959 -25.510 1.00 87.69 93 ILE A CA 1
ATOM 736 C C . ILE A 1 93 ? 18.160 4.262 -26.319 1.00 87.69 93 ILE A C 1
ATOM 738 O O . ILE A 1 93 ? 18.988 4.396 -27.219 1.00 87.69 93 ILE A O 1
ATOM 742 N N . VAL A 1 94 ? 17.310 5.239 -25.993 1.00 87.75 94 VAL A N 1
ATOM 743 C CA . VAL A 1 94 ? 17.192 6.506 -26.737 1.00 87.75 94 VAL A CA 1
ATOM 744 C C . VAL A 1 94 ? 18.421 7.401 -26.569 1.00 87.75 94 VAL A C 1
ATOM 746 O O . VAL A 1 94 ? 18.849 8.036 -27.531 1.00 87.75 94 VAL A O 1
ATOM 749 N N . LEU A 1 95 ? 19.021 7.447 -25.379 1.00 90.88 95 LEU A N 1
ATOM 750 C CA . LEU A 1 95 ? 20.140 8.343 -25.074 1.00 90.88 95 LEU A CA 1
ATOM 751 C C . LEU A 1 95 ? 21.380 8.154 -25.983 1.00 90.88 95 LEU A C 1
ATOM 753 O O . LEU A 1 95 ? 21.808 9.140 -26.584 1.00 90.88 95 LEU A O 1
ATOM 757 N N . PRO A 1 96 ? 21.948 6.944 -26.167 1.00 87.88 96 PRO A N 1
ATOM 758 C CA . PRO A 1 96 ? 23.070 6.738 -27.086 1.00 87.88 96 PRO A CA 1
ATOM 759 C C . PRO A 1 96 ? 22.686 6.967 -28.554 1.00 87.88 96 PRO A C 1
ATOM 761 O O . PRO A 1 96 ? 23.496 7.496 -29.313 1.00 87.88 96 PRO A O 1
ATOM 764 N N . MET A 1 97 ? 21.451 6.638 -28.955 1.00 88.00 97 MET A N 1
ATOM 765 C CA . MET A 1 97 ? 20.975 6.917 -30.315 1.00 88.00 97 MET A CA 1
ATOM 766 C C . MET A 1 97 ? 20.949 8.423 -30.592 1.00 88.00 97 MET A C 1
ATOM 768 O O . MET A 1 97 ? 21.463 8.850 -31.623 1.00 88.00 97 MET A O 1
ATOM 772 N N . ASN A 1 98 ? 20.454 9.219 -29.638 1.00 89.50 98 ASN A N 1
ATOM 773 C CA . ASN A 1 98 ? 20.442 10.679 -29.730 1.00 89.50 98 ASN A CA 1
ATOM 774 C C . ASN A 1 98 ? 21.845 11.281 -29.834 1.00 89.50 98 ASN A C 1
ATOM 776 O O . ASN A 1 98 ? 22.026 12.268 -30.540 1.00 89.50 98 ASN A O 1
ATOM 780 N N . ILE A 1 99 ? 22.840 10.705 -29.154 1.00 88.12 99 ILE A N 1
ATOM 781 C CA . ILE A 1 99 ? 24.229 11.172 -29.256 1.00 88.12 99 ILE A CA 1
ATOM 782 C C . ILE A 1 99 ? 24.751 10.966 -30.683 1.00 88.12 99 ILE A C 1
ATOM 784 O O . ILE A 1 99 ? 25.301 11.895 -31.274 1.00 88.12 99 ILE A O 1
ATOM 788 N N . VAL A 1 100 ? 24.545 9.780 -31.264 1.00 85.44 100 VAL A N 1
ATOM 789 C CA . VAL A 1 100 ? 25.027 9.465 -32.619 1.00 85.44 100 VAL A CA 1
ATOM 790 C C . VAL A 1 100 ? 24.321 10.320 -33.671 1.00 85.44 100 VAL A C 1
ATOM 792 O O . VAL A 1 100 ? 24.990 10.930 -34.503 1.00 85.44 100 VAL A O 1
ATOM 795 N N . THR A 1 101 ? 22.990 10.424 -33.618 1.00 85.25 101 THR A N 1
ATOM 796 C CA . THR A 1 101 ? 22.228 11.261 -34.560 1.00 85.25 101 THR A CA 1
ATOM 797 C C . THR A 1 101 ? 22.493 12.749 -34.351 1.00 85.25 101 THR A C 1
ATOM 799 O O . THR A 1 101 ? 22.519 13.505 -35.316 1.00 85.25 101 THR A O 1
ATOM 802 N N . GLY A 1 102 ? 22.714 13.177 -33.105 1.00 86.44 102 GLY A N 1
ATOM 803 C CA . GLY A 1 102 ? 23.010 14.561 -32.748 1.00 86.44 102 GLY A CA 1
ATOM 804 C C . GLY A 1 102 ? 24.344 15.031 -33.314 1.00 86.44 102 GLY A C 1
ATOM 805 O O . GLY A 1 102 ? 24.383 16.063 -33.972 1.00 86.44 102 GLY A O 1
ATOM 806 N N . MET A 1 103 ? 25.417 14.249 -33.147 1.00 82.88 103 MET A N 1
ATOM 807 C CA . MET A 1 103 ? 26.727 14.576 -33.732 1.00 82.88 103 MET A CA 1
ATOM 808 C C . MET A 1 103 ? 26.681 14.650 -35.264 1.00 82.88 103 MET A C 1
ATOM 810 O O . MET A 1 103 ? 27.355 15.486 -35.853 1.00 82.88 103 MET A O 1
ATOM 814 N N . TRP A 1 104 ? 25.863 13.810 -35.901 1.00 76.69 104 TRP A N 1
ATOM 815 C CA . TRP A 1 104 ? 25.651 13.810 -37.352 1.00 76.69 104 TRP A CA 1
ATOM 816 C C . TRP A 1 104 ? 24.762 14.956 -37.858 1.00 76.69 104 TRP A C 1
ATOM 818 O O . TRP A 1 104 ? 24.868 15.353 -39.013 1.00 76.69 104 TRP A O 1
ATOM 828 N N . GLY A 1 105 ? 23.876 15.483 -37.011 1.00 77.06 105 GLY A N 1
ATOM 829 C CA . GLY A 1 105 ? 23.056 16.662 -37.307 1.00 77.06 105 GLY A CA 1
ATOM 830 C C . GLY A 1 105 ? 23.785 17.991 -37.084 1.00 77.06 105 GLY A C 1
ATOM 831 O O . GLY A 1 105 ? 23.244 19.049 -37.403 1.00 77.06 105 GLY A O 1
ATOM 832 N N . MET A 1 106 ? 24.996 17.955 -36.525 1.00 82.44 106 MET A N 1
ATOM 833 C CA . MET A 1 106 ? 25.866 19.119 -36.382 1.00 82.44 106 MET A CA 1
ATOM 834 C C . MET A 1 106 ? 26.737 19.273 -37.634 1.00 82.44 106 MET A C 1
ATOM 836 O O . MET A 1 106 ? 27.121 18.286 -38.250 1.00 82.44 106 MET A O 1
ATOM 840 N N . ASN A 1 107 ? 27.102 20.510 -37.987 1.00 73.62 107 ASN A N 1
ATOM 841 C CA . ASN A 1 107 ? 28.011 20.822 -39.104 1.00 73.62 107 ASN A CA 1
ATOM 842 C C . ASN A 1 107 ? 29.477 20.431 -38.791 1.00 73.62 107 ASN A C 1
ATOM 844 O O . ASN A 1 107 ? 30.379 21.265 -38.855 1.00 73.62 107 ASN A O 1
ATOM 848 N N . VAL A 1 108 ? 29.711 19.188 -38.380 1.00 68.69 108 VAL A N 1
ATOM 849 C CA . VAL A 1 108 ? 31.022 18.606 -38.070 1.00 68.69 108 VAL A CA 1
ATOM 850 C C . VAL A 1 108 ? 31.383 17.626 -39.184 1.00 68.69 108 VAL A C 1
ATOM 852 O O . VAL A 1 108 ? 30.490 17.034 -39.788 1.00 68.69 108 VAL A O 1
ATOM 855 N N . LEU A 1 109 ? 32.681 17.453 -39.466 1.00 66.25 109 LEU A N 1
ATOM 856 C CA . LEU A 1 109 ? 33.125 16.493 -40.476 1.00 66.25 109 LEU A CA 1
ATOM 857 C C . LEU A 1 109 ? 32.610 15.086 -40.153 1.00 66.25 109 LEU A C 1
ATOM 859 O O . LEU A 1 109 ? 32.989 14.493 -39.139 1.00 66.25 109 LEU A O 1
ATOM 863 N N . VAL A 1 110 ? 31.758 14.554 -41.028 1.00 67.12 110 VAL A N 1
ATOM 864 C CA . VAL A 1 110 ? 31.214 13.202 -40.896 1.00 67.12 110 VAL A CA 1
ATOM 865 C C . VAL A 1 110 ? 32.145 12.183 -41.567 1.00 67.12 110 VAL A C 1
ATOM 867 O O . VAL A 1 110 ? 32.715 12.461 -42.626 1.00 67.12 110 VAL A O 1
ATOM 870 N N . PRO A 1 111 ? 32.309 10.978 -40.993 1.00 62.19 111 PRO A N 1
ATOM 871 C CA . PRO A 1 111 ? 33.056 9.911 -41.647 1.00 62.19 111 PRO A CA 1
ATOM 872 C C . PRO A 1 111 ? 32.422 9.582 -43.008 1.00 62.19 111 PRO A C 1
ATOM 874 O O . PRO A 1 111 ? 31.253 9.206 -43.071 1.00 62.19 111 PRO A O 1
ATOM 877 N N . GLY A 1 112 ? 33.193 9.744 -44.088 1.00 62.94 112 GLY A N 1
ATOM 878 C CA . GLY A 1 112 ? 32.730 9.559 -45.470 1.00 62.94 112 GLY A CA 1
ATOM 879 C C . GLY A 1 112 ? 32.432 10.848 -46.250 1.00 62.94 112 GLY A C 1
ATOM 880 O O . GLY A 1 112 ? 31.971 10.743 -47.378 1.00 62.94 112 GLY A O 1
ATOM 881 N N . GLN A 1 113 ? 32.711 12.036 -45.697 1.00 61.78 113 GLN A N 1
ATOM 882 C CA . GLN A 1 113 ? 32.438 13.325 -46.356 1.00 61.78 113 GLN A CA 1
ATOM 883 C C . GLN A 1 113 ? 33.190 13.546 -47.685 1.00 61.78 113 GLN A C 1
ATOM 885 O O . GLN A 1 113 ? 32.643 14.185 -48.578 1.00 61.78 113 GLN A O 1
ATOM 890 N N . ASP A 1 114 ? 34.401 13.001 -47.831 1.00 64.56 114 ASP A N 1
ATOM 891 C CA . ASP A 1 114 ? 35.242 13.175 -49.030 1.00 64.56 114 ASP A CA 1
ATOM 892 C C . ASP A 1 114 ? 35.120 12.017 -50.045 1.00 64.56 114 ASP A C 1
ATOM 894 O O . ASP A 1 114 ? 35.836 11.983 -51.046 1.00 64.56 114 ASP A O 1
ATOM 898 N N . GLY A 1 115 ? 34.250 11.032 -49.788 1.00 61.00 115 GLY A N 1
ATOM 899 C CA . GLY A 1 115 ? 34.029 9.890 -50.677 1.00 61.00 115 GLY A CA 1
ATOM 900 C C . GLY A 1 115 ? 32.714 10.004 -51.447 1.00 61.00 115 GLY A C 1
ATOM 901 O O . GLY A 1 115 ? 31.669 10.210 -50.844 1.00 61.00 115 GLY A O 1
ATOM 902 N N . ASP A 1 116 ? 32.734 9.750 -52.759 1.00 62.31 116 ASP A N 1
ATOM 903 C CA . ASP A 1 116 ? 31.559 9.755 -53.662 1.00 62.31 116 ASP A CA 1
ATOM 904 C C . ASP A 1 116 ? 30.491 8.675 -53.344 1.00 62.31 116 ASP A C 1
ATOM 906 O O . ASP A 1 116 ? 29.550 8.454 -54.108 1.00 62.31 116 ASP A O 1
ATOM 910 N N . THR A 1 117 ? 30.631 7.934 -52.239 1.00 66.62 117 THR A N 1
ATOM 911 C CA . THR A 1 117 ? 29.812 6.755 -51.923 1.00 66.62 117 THR A CA 1
ATOM 912 C C . THR A 1 117 ? 28.964 6.950 -50.666 1.00 66.62 117 THR A C 1
ATOM 914 O O . THR A 1 117 ? 29.472 7.102 -49.558 1.00 66.62 117 THR A O 1
ATOM 917 N N . LEU A 1 118 ? 27.644 6.793 -50.816 1.00 72.50 118 LEU A N 1
ATOM 918 C CA . LEU A 1 118 ? 26.648 6.845 -49.732 1.00 72.50 118 LEU A CA 1
ATOM 919 C C . LEU A 1 118 ? 26.712 5.634 -48.768 1.00 72.50 118 LEU A C 1
ATOM 921 O O . LEU A 1 118 ? 25.857 5.461 -47.902 1.00 72.50 118 LEU A O 1
ATOM 925 N N . THR A 1 119 ? 27.712 4.763 -48.911 1.00 77.56 119 THR A N 1
ATOM 926 C CA . THR A 1 119 ? 27.873 3.523 -48.138 1.00 77.56 119 THR A CA 1
ATOM 927 C C . THR A 1 119 ? 28.020 3.791 -46.639 1.00 77.56 119 THR A C 1
ATOM 929 O O . THR A 1 119 ? 27.460 3.058 -45.828 1.00 77.56 119 THR A O 1
ATOM 932 N N . TRP A 1 120 ? 28.716 4.867 -46.256 1.00 76.44 120 TRP A N 1
ATOM 933 C CA . TRP A 1 120 ? 28.914 5.242 -44.850 1.00 76.44 120 TRP A CA 1
ATOM 934 C C . TRP A 1 120 ? 27.612 5.646 -44.153 1.00 76.44 120 TRP A C 1
ATOM 936 O O . TRP A 1 120 ? 27.390 5.248 -43.009 1.00 76.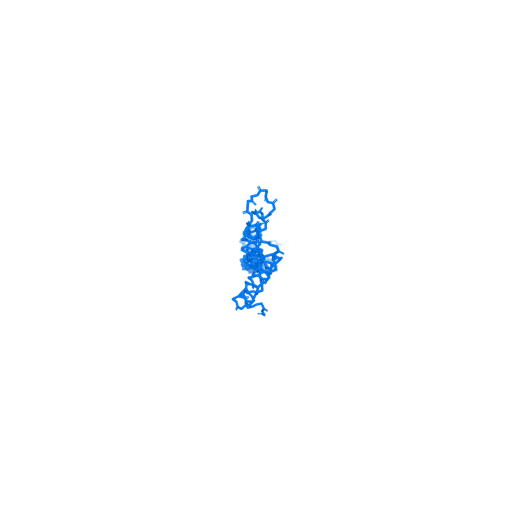44 120 TRP A O 1
ATOM 946 N N . PHE A 1 121 ? 26.719 6.344 -44.862 1.00 78.44 121 PHE A N 1
ATOM 947 C CA . PHE A 1 121 ? 25.377 6.670 -44.374 1.00 78.44 121 PHE A CA 1
ATOM 948 C C . PHE A 1 121 ? 24.594 5.393 -44.046 1.00 78.44 121 PHE A C 1
ATOM 950 O O . PHE A 1 121 ? 24.159 5.194 -42.913 1.00 78.44 121 PHE A O 1
ATOM 957 N N . TRP A 1 122 ? 24.496 4.474 -45.011 1.00 82.62 122 TRP A N 1
ATOM 958 C CA . TRP A 1 122 ? 23.743 3.231 -44.842 1.00 82.62 122 TRP A CA 1
ATOM 959 C C . TRP A 1 122 ? 24.345 2.293 -43.790 1.00 82.62 122 TRP A C 1
ATOM 961 O O . TRP A 1 122 ? 23.592 1.660 -43.050 1.00 82.62 122 TRP A O 1
ATOM 971 N N . CYS A 1 123 ? 25.675 2.233 -43.662 1.00 83.50 123 CYS A N 1
ATOM 972 C CA . CYS A 1 123 ? 26.340 1.463 -42.608 1.00 83.50 123 CYS A CA 1
ATOM 973 C C . CYS A 1 123 ? 26.015 1.991 -41.204 1.00 83.50 123 CYS A C 1
ATOM 975 O O . CYS A 1 123 ? 25.722 1.199 -40.309 1.00 83.50 123 CYS A O 1
ATOM 977 N N . ILE A 1 124 ? 26.030 3.312 -40.999 1.00 83.12 124 ILE A N 1
ATOM 978 C CA . ILE A 1 124 ? 25.733 3.923 -39.694 1.00 83.12 124 ILE A CA 1
ATOM 979 C C . ILE A 1 124 ? 24.244 3.782 -39.361 1.00 83.12 124 ILE A C 1
ATOM 981 O O . ILE A 1 124 ? 23.908 3.359 -38.255 1.00 83.12 124 ILE A O 1
ATOM 985 N N . THR A 1 125 ? 23.346 4.059 -40.312 1.00 85.44 125 THR A N 1
ATOM 986 C CA . THR A 1 125 ? 21.899 3.867 -40.123 1.00 85.44 125 THR A CA 1
ATOM 987 C C . THR A 1 125 ? 21.565 2.404 -39.834 1.00 85.44 125 THR A C 1
ATOM 989 O O . THR A 1 125 ? 20.814 2.121 -38.901 1.00 85.44 125 THR A O 1
ATOM 992 N N . GLY A 1 126 ? 22.162 1.465 -40.574 1.00 89.00 126 GLY A N 1
ATOM 993 C CA . GLY A 1 126 ? 22.017 0.030 -40.330 1.00 89.00 126 GLY A CA 1
ATOM 994 C C . GLY A 1 126 ? 22.561 -0.392 -38.963 1.00 89.00 126 GLY A C 1
ATOM 995 O O . GLY A 1 126 ? 21.910 -1.162 -38.258 1.00 89.00 126 GLY A O 1
ATOM 996 N N . GLY A 1 127 ? 23.702 0.165 -38.545 1.00 88.12 127 GLY A N 1
ATOM 997 C CA . GLY A 1 127 ? 24.286 -0.055 -37.221 1.00 88.12 127 GLY A CA 1
ATOM 998 C C . GLY A 1 127 ? 23.393 0.441 -36.081 1.00 88.12 127 GLY A C 1
ATOM 999 O O . GLY A 1 127 ? 23.208 -0.272 -35.097 1.00 88.12 127 GLY A O 1
ATOM 1000 N N . LEU A 1 128 ? 22.770 1.612 -36.233 1.00 88.56 128 LEU A N 1
ATOM 1001 C CA . LEU A 1 128 ? 21.802 2.156 -35.272 1.00 88.56 128 LEU A CA 1
ATOM 1002 C C . LEU A 1 128 ? 20.553 1.274 -35.166 1.00 88.56 128 LEU A C 1
ATOM 1004 O O . LEU A 1 128 ? 20.078 0.990 -34.067 1.00 88.56 128 LEU A O 1
ATOM 1008 N N . PHE A 1 129 ? 20.049 0.802 -36.308 1.00 89.12 129 PHE A N 1
ATOM 1009 C CA . PHE A 1 129 ? 18.889 -0.084 -36.359 1.00 89.12 129 PHE A CA 1
ATOM 1010 C C . PHE A 1 129 ? 19.187 -1.438 -35.706 1.00 89.12 129 PHE A C 1
ATOM 1012 O O . PHE A 1 129 ? 18.393 -1.940 -34.908 1.00 89.12 129 PHE A O 1
ATOM 1019 N N . ALA A 1 130 ? 20.361 -2.007 -35.993 1.00 90.94 130 ALA A N 1
ATOM 1020 C CA . ALA A 1 130 ? 20.838 -3.234 -35.371 1.00 90.94 130 ALA A CA 1
ATOM 1021 C C . ALA A 1 130 ? 21.032 -3.058 -33.860 1.00 90.94 130 ALA A C 1
ATOM 1023 O O . ALA A 1 130 ? 20.588 -3.908 -33.090 1.00 90.94 130 ALA A O 1
ATOM 1024 N N . PHE A 1 131 ? 21.622 -1.947 -33.414 1.00 89.44 131 PHE A N 1
ATOM 1025 C CA . PHE A 1 131 ? 21.775 -1.624 -31.996 1.00 89.44 131 PHE A CA 1
ATOM 1026 C C . PHE A 1 131 ? 20.415 -1.525 -31.291 1.00 89.44 131 PHE A C 1
ATOM 1028 O O . PHE A 1 131 ? 20.202 -2.199 -30.284 1.00 89.44 131 PHE A O 1
ATOM 1035 N N . GLY A 1 132 ? 19.460 -0.782 -31.863 1.00 88.19 132 GLY A N 1
ATOM 1036 C CA . GLY A 1 132 ? 18.101 -0.662 -31.330 1.00 88.19 132 GLY A CA 1
ATOM 1037 C C . GLY A 1 132 ? 17.385 -2.012 -31.220 1.00 88.19 132 GLY A C 1
ATOM 1038 O O . GLY A 1 132 ? 16.821 -2.328 -30.172 1.00 88.19 132 GLY A O 1
ATOM 1039 N N . LEU A 1 133 ? 17.476 -2.853 -32.257 1.00 88.81 133 LEU A N 1
ATOM 1040 C CA . LEU A 1 133 ? 16.953 -4.224 -32.236 1.00 88.81 133 LEU A CA 1
ATOM 1041 C C . LEU A 1 133 ? 17.626 -5.074 -31.155 1.00 88.81 133 LEU A C 1
ATOM 1043 O O . LEU A 1 133 ? 16.940 -5.762 -30.404 1.00 88.81 133 LEU A O 1
ATOM 1047 N N . THR A 1 134 ? 18.952 -5.014 -31.042 1.00 88.12 134 THR A N 1
ATOM 1048 C CA . THR A 1 134 ? 19.714 -5.801 -30.063 1.00 88.12 134 THR A CA 1
ATOM 1049 C C . THR A 1 134 ? 19.331 -5.406 -28.638 1.00 88.12 134 THR A C 1
ATOM 1051 O O . THR A 1 134 ? 19.025 -6.274 -27.821 1.00 88.12 134 THR A O 1
ATOM 1054 N N . CYS A 1 135 ? 19.251 -4.105 -28.348 1.00 86.94 135 CYS A N 1
ATOM 1055 C CA . CYS A 1 135 ? 18.786 -3.597 -27.062 1.00 86.94 135 CYS A CA 1
ATOM 1056 C C . CYS A 1 135 ? 17.327 -3.974 -26.777 1.00 86.94 135 CYS A C 1
ATOM 1058 O O . CYS A 1 135 ? 17.018 -4.368 -25.655 1.00 86.94 135 CYS A O 1
ATOM 1060 N N . TYR A 1 136 ? 16.444 -3.932 -27.779 1.00 85.31 136 TYR A N 1
ATOM 1061 C CA . TYR A 1 136 ? 15.059 -4.386 -27.639 1.00 85.31 136 TYR A CA 1
ATOM 1062 C C . TYR A 1 136 ? 14.975 -5.885 -27.312 1.00 85.31 136 TYR A C 1
ATOM 1064 O O . TYR A 1 136 ? 14.249 -6.284 -26.402 1.00 85.31 136 TYR A O 1
ATOM 1072 N N . PHE A 1 137 ? 15.748 -6.730 -28.000 1.00 86.31 137 PHE A N 1
ATOM 1073 C CA . PHE A 1 137 ? 15.802 -8.166 -27.720 1.00 86.31 137 PHE A CA 1
ATOM 1074 C C . PHE A 1 137 ? 16.375 -8.466 -26.332 1.00 86.31 137 PHE A C 1
ATOM 1076 O O . PHE A 1 137 ? 15.855 -9.340 -25.636 1.00 86.31 137 PHE A O 1
ATOM 1083 N N . ILE A 1 138 ? 17.409 -7.737 -25.906 1.00 84.06 138 ILE A N 1
ATOM 1084 C CA . ILE A 1 138 ? 17.983 -7.849 -24.560 1.00 84.06 138 ILE A CA 1
ATOM 1085 C C . ILE A 1 138 ? 16.957 -7.418 -23.508 1.00 84.06 138 ILE A C 1
ATOM 1087 O O . ILE A 1 138 ? 16.733 -8.159 -22.554 1.00 84.06 138 ILE A O 1
ATOM 1091 N N . ALA A 1 139 ? 16.276 -6.287 -23.704 1.00 80.44 139 ALA A N 1
ATOM 1092 C CA . ALA A 1 139 ? 15.214 -5.821 -22.815 1.00 80.44 139 ALA A CA 1
ATOM 1093 C C . ALA A 1 139 ? 14.081 -6.851 -22.713 1.00 80.44 139 ALA A C 1
ATOM 1095 O O . ALA A 1 139 ? 13.687 -7.230 -21.612 1.00 80.44 139 ALA A O 1
ATOM 1096 N N . LYS A 1 140 ? 13.631 -7.398 -23.849 1.00 79.69 140 LYS A N 1
ATOM 1097 C CA . LYS A 1 140 ? 12.624 -8.467 -23.902 1.00 79.69 140 LYS A CA 1
ATOM 1098 C C . LYS A 1 140 ? 13.075 -9.736 -23.170 1.00 79.69 140 LYS A C 1
ATOM 1100 O O . LYS A 1 140 ? 12.255 -10.403 -22.543 1.00 79.69 140 LYS A O 1
ATOM 1105 N N . ARG A 1 141 ? 14.363 -10.083 -23.248 1.00 78.38 141 ARG A N 1
ATOM 1106 C CA . ARG A 1 141 ? 14.930 -11.283 -22.615 1.00 78.38 141 ARG A CA 1
ATOM 1107 C C . ARG A 1 141 ? 15.142 -11.120 -21.109 1.00 78.38 141 ARG A C 1
ATOM 1109 O O . ARG A 1 141 ? 14.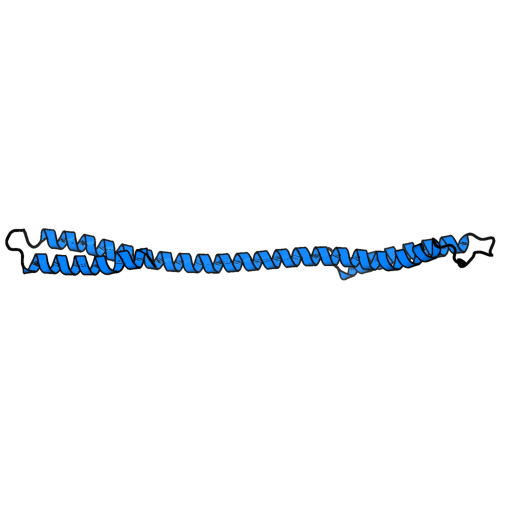896 -12.074 -20.379 1.00 78.38 141 ARG A O 1
ATOM 1116 N N . ILE A 1 142 ? 15.604 -9.954 -20.659 1.00 71.69 142 ILE A N 1
ATOM 1117 C CA . ILE A 1 142 ? 15.925 -9.678 -19.250 1.00 71.69 142 ILE A CA 1
ATOM 1118 C C . ILE A 1 142 ? 14.661 -9.381 -18.446 1.00 71.69 142 ILE A C 1
ATOM 1120 O O . ILE A 1 142 ? 14.479 -9.953 -17.378 1.00 71.69 142 ILE A O 1
ATOM 1124 N N . TYR A 1 143 ? 13.765 -8.544 -18.971 1.00 65.69 143 TYR A N 1
ATOM 1125 C CA . TYR A 1 143 ? 12.565 -8.116 -18.246 1.00 65.69 143 TYR A CA 1
ATOM 1126 C C . TYR A 1 143 ? 11.379 -9.062 -18.394 1.00 65.69 143 TYR A C 1
ATOM 1128 O O . TYR A 1 143 ? 10.311 -8.739 -17.890 1.00 65.69 143 TYR A O 1
ATOM 1136 N N . ARG A 1 144 ? 11.575 -10.204 -19.080 1.00 55.69 144 ARG A N 1
ATOM 1137 C CA . ARG A 1 144 ? 10.645 -11.338 -19.198 1.00 55.69 144 ARG A CA 1
ATOM 1138 C C . ARG A 1 144 ? 9.187 -10.878 -19.090 1.00 55.69 144 ARG A C 1
ATOM 1140 O O . ARG A 1 144 ? 8.492 -11.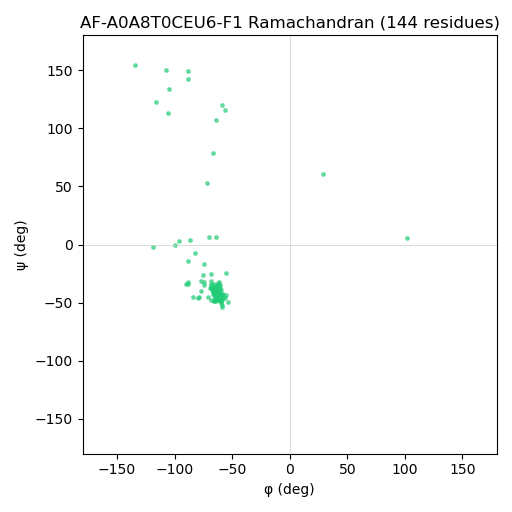249 -18.159 1.00 55.69 144 ARG A O 1
ATOM 1147 N N . LEU A 1 145 ? 8.773 -10.014 -20.021 1.00 52.47 145 LEU A N 1
ATOM 1148 C CA . LEU A 1 145 ? 7.391 -9.548 -20.142 1.00 52.47 145 LEU A CA 1
ATOM 1149 C C . LEU A 1 145 ? 6.509 -10.740 -20.554 1.00 52.47 145 LEU A C 1
ATOM 1151 O O . LEU A 1 145 ? 6.217 -10.915 -21.737 1.00 52.47 145 LEU A O 1
ATOM 1155 N N . VAL A 1 146 ? 6.181 -11.579 -19.571 1.00 41.16 146 VAL A N 1
ATOM 1156 C CA . VAL A 1 146 ? 5.079 -12.544 -19.480 1.00 41.16 146 VAL A CA 1
ATOM 1157 C C . VAL A 1 146 ? 4.647 -12.563 -18.023 1.00 41.16 146 VAL A C 1
ATOM 1159 O O . VAL A 1 146 ? 5.521 -12.843 -17.173 1.00 41.16 146 VAL A O 1
#

Foldseek 3Di:
DVVLVVLVVVLVVLVVVLVCLLPPDPPDDSPPVSVVSVVVSVVSVVVSVVVVVVVVVVVVVVVVVVVVVVVVVVVVVVVVVVVVVVVVLVVVLVVVVCVLVVVVPDPDDDVCPPPPDCVSVVVVVVVSVVSSVVSVVVCCVPVVPD

pLDDT: mean 82.65, std 11.84, range [41.16, 97.44]

Solvent-accessible surface area (backbone atoms only — not comparable to full-atom values): 8241 Å² total; per-residue (Å²): 108,74,67,55,64,66,48,59,62,49,35,56,50,42,51,53,47,36,53,47,52,60,74,74,52,88,89,57,72,60,68,60,61,41,50,56,43,46,53,54,31,53,53,46,51,52,50,50,52,52,51,53,52,51,52,54,51,49,50,52,50,50,54,50,50,54,51,50,50,53,50,52,51,50,52,52,50,49,56,48,48,52,53,48,49,55,51,50,55,52,47,67,58,48,52,62,51,50,52,58,54,48,58,69,74,39,103,54,93,54,86,53,75,93,50,100,54,70,60,49,59,54,51,52,55,50,48,52,51,49,48,53,50,51,52,50,53,48,49,52,64,72,65,51,89,121

Mean predicted aligned error: 11.32 Å

Secondary structure (DSSP, 8-state):
-HHHHHHHHHHHHHHHHHHHHHHH-SSS-HHHHHHHHHHHHHHHHHHHHHHHHHHHHHHHHHHHHHHHHHHHHHHHHHHHHHHHHHHHHHHHHHHHHHHHHHHHHSSS--TTTTSS-THHHHHHHHHHHHHHHHHHHHHHHHS---